Protein AF-A0A498P585-F1 (afdb_monomer_lite)

Organism: Labeo rohita (NCBI:txid84645)

pLDDT: mean 90.22, std 8.99, range [56.28, 96.81]

Foldseek 3Di:
DDDDDDDPDDDDDPPDDPPPDDDWDKDKDKQDDPPDDDDDPVDAQADPSNRKGWDWDDDPPDPDIDIDICCPDLPNWMKMKIFGAAQDDDPPQFKDWKWKDKQQDIDIDMDGDDHRDMDIDTDSCAHPVRDHHDDDIDMDMD

Secondary structure (DSSP, 8-state):
-PPP---S-----------SPPPP--EEEEPPPS-----STTS-SEETTTTEEEEEEE-TTSS-EEEEEGGGSTT---EEEEE---SS--TT--EEEEEEEETTEEEEEEEE--TT-EEEEE--SB-TTSPBP-S---EEE-

Sequence (142 aa):
MDTLVMRKEERDTPTCEFSGLDRPSPRITASPLSTFYRSSPEASPIIPETQVLHEHTAIPGSDLDLIYLSSRASAYKPVLKVILTQSSVPFGLARVHLMVAVEGRMFQKQFPASPRLSYSFIWDKTDAYSQRVYGLAEAVGR

Radius of gyration: 22.34 Å; chains: 1; bounding box: 56×43×58 Å

Structure (mmCIF, N/CA/C/O backbone):
data_AF-A0A498P585-F1
#
_entry.id   AF-A0A498P585-F1
#
loop_
_atom_site.group_PDB
_atom_site.id
_atom_site.type_symbol
_atom_site.label_atom_id
_atom_site.label_alt_id
_atom_site.label_comp_id
_atom_site.label_asym_id
_atom_site.label_entity_id
_atom_site.label_seq_id
_atom_site.pdbx_PDB_ins_code
_atom_site.Cartn_x
_atom_site.Cartn_y
_atom_site.Cartn_z
_atom_site.occupancy
_atom_site.B_iso_or_equiv
_atom_site.auth_seq_id
_atom_site.auth_comp_id
_atom_site.auth_asym_id
_atom_site.auth_atom_id
_atom_site.pdbx_PDB_model_num
ATOM 1 N N . MET A 1 1 ? -12.465 -14.200 2.732 1.00 65.31 1 MET A N 1
ATOM 2 C CA . MET A 1 1 ? -13.371 -15.006 3.574 1.00 65.31 1 MET A CA 1
ATOM 3 C C . MET A 1 1 ? -12.938 -14.793 5.011 1.00 65.31 1 MET A C 1
ATOM 5 O O . MET A 1 1 ? -11.734 -14.793 5.249 1.00 65.31 1 MET A O 1
ATOM 9 N N . ASP A 1 2 ? -13.869 -14.513 5.917 1.00 78.00 2 ASP A N 1
ATOM 10 C CA . ASP A 1 2 ? -13.525 -14.251 7.317 1.00 78.00 2 ASP A CA 1
ATOM 11 C C . ASP A 1 2 ? -13.168 -15.555 8.042 1.00 78.00 2 ASP A C 1
ATOM 13 O O . ASP A 1 2 ? -13.637 -16.634 7.674 1.00 78.00 2 ASP A O 1
ATOM 17 N N . THR A 1 3 ? -12.312 -15.459 9.061 1.00 79.12 3 THR A N 1
ATOM 18 C CA . THR A 1 3 ? -11.874 -16.613 9.854 1.00 79.12 3 THR A CA 1
ATOM 19 C C . THR A 1 3 ? -13.066 -17.219 10.596 1.00 79.12 3 THR A C 1
ATOM 21 O O . THR A 1 3 ? -13.659 -16.570 11.459 1.00 79.12 3 THR A O 1
ATOM 24 N N . LEU A 1 4 ? -13.412 -18.469 10.277 1.00 81.56 4 LEU A N 1
ATOM 25 C CA . LEU A 1 4 ? -14.508 -19.185 10.930 1.00 81.56 4 LEU A CA 1
ATOM 26 C C . LEU A 1 4 ? -14.050 -19.743 12.281 1.00 81.56 4 LEU A C 1
ATOM 28 O O . LEU A 1 4 ? -13.068 -20.479 12.364 1.00 81.56 4 LEU A O 1
ATOM 32 N N . VAL A 1 5 ? -14.786 -19.406 13.341 1.00 83.62 5 VAL A N 1
ATOM 33 C CA . VAL A 1 5 ? -14.544 -19.905 14.700 1.00 83.62 5 VAL A CA 1
ATOM 34 C C . VAL A 1 5 ? -15.657 -20.883 15.067 1.00 83.62 5 VAL A C 1
ATOM 36 O O . VAL A 1 5 ? -16.796 -20.478 15.282 1.00 83.62 5 VAL A O 1
ATOM 39 N N . MET A 1 6 ? -15.328 -22.175 15.151 1.00 82.00 6 MET A N 1
ATOM 40 C CA . MET A 1 6 ? -16.276 -23.218 15.558 1.00 82.00 6 MET A CA 1
ATOM 41 C C . MET A 1 6 ? -16.449 -23.217 17.084 1.00 82.00 6 MET A C 1
ATOM 43 O O . MET A 1 6 ? -15.464 -23.229 17.825 1.00 82.00 6 MET A O 1
ATOM 47 N N . ARG A 1 7 ? -17.697 -23.241 17.568 1.00 77.19 7 ARG A N 1
ATOM 48 C CA . ARG A 1 7 ? -18.038 -23.443 18.988 1.00 77.19 7 ARG A CA 1
ATOM 49 C C . ARG A 1 7 ? -18.911 -24.688 19.146 1.00 77.19 7 ARG A C 1
ATOM 51 O O . ARG A 1 7 ? -19.764 -24.953 18.311 1.00 77.19 7 ARG A O 1
ATOM 58 N N . LYS A 1 8 ? -18.664 -25.456 20.213 1.00 73.12 8 LYS A N 1
ATOM 59 C CA . LYS A 1 8 ? -19.269 -26.777 20.481 1.00 73.12 8 LYS A CA 1
ATOM 60 C C . LYS A 1 8 ? -20.616 -26.704 21.228 1.00 73.12 8 LYS A C 1
ATOM 62 O O . LYS A 1 8 ? -21.205 -27.742 21.494 1.00 73.12 8 LYS A O 1
ATOM 67 N N . GLU A 1 9 ? -21.087 -25.515 21.599 1.00 70.00 9 GLU A N 1
ATOM 68 C CA . GLU A 1 9 ? -22.227 -25.347 22.507 1.00 70.00 9 GLU A CA 1
ATOM 69 C C . GLU A 1 9 ? -23.202 -24.278 21.993 1.00 70.00 9 GLU A C 1
ATOM 71 O O . GLU A 1 9 ? -22.780 -23.200 21.570 1.00 70.00 9 GLU A O 1
ATOM 76 N N . GLU A 1 10 ? -24.495 -24.595 22.046 1.00 66.00 10 GLU A N 1
ATOM 77 C CA . GLU A 1 10 ? -25.615 -23.693 21.781 1.00 66.00 10 GLU A CA 1
ATOM 78 C C . GLU A 1 10 ? -25.871 -22.905 23.075 1.00 66.00 10 GLU A C 1
ATOM 80 O O . GLU A 1 10 ? -26.328 -23.460 24.074 1.00 66.00 10 GLU A O 1
ATOM 85 N N . ARG A 1 11 ? -25.457 -21.636 23.128 1.00 56.28 11 ARG A N 1
ATOM 86 C CA . ARG A 1 11 ? -25.659 -20.787 24.309 1.00 56.28 11 ARG A CA 1
ATOM 87 C C . ARG A 1 11 ? -26.001 -19.368 23.867 1.00 56.28 11 ARG A C 1
ATOM 89 O O . ARG A 1 11 ? -25.379 -18.869 22.929 1.00 56.28 11 ARG A O 1
ATOM 96 N N . ASP A 1 12 ? -27.008 -18.803 24.539 1.00 59.78 12 ASP A N 1
ATOM 97 C CA . ASP A 1 12 ? -27.705 -17.539 24.272 1.00 59.78 12 ASP A CA 1
ATOM 98 C C . ASP A 1 12 ? -26.882 -16.498 23.512 1.00 59.78 12 ASP A C 1
ATOM 100 O O . ASP A 1 12 ? -25.781 -16.114 23.920 1.00 59.78 12 ASP A O 1
ATOM 104 N N . THR A 1 13 ? -27.461 -15.996 22.418 1.00 58.47 13 THR A N 1
ATOM 105 C CA . THR A 1 13 ? -26.973 -14.799 21.731 1.00 58.47 13 THR A CA 1
ATOM 106 C C . THR A 1 13 ? -26.742 -13.700 22.767 1.00 58.47 13 THR A C 1
ATOM 108 O O . THR A 1 13 ? -27.697 -13.329 23.452 1.00 58.47 13 THR A O 1
ATOM 111 N N . PRO A 1 14 ? -25.518 -13.163 22.918 1.00 60.44 14 PRO A N 1
ATOM 112 C CA . PRO A 1 14 ? -25.281 -12.121 23.899 1.00 60.44 14 PRO A CA 1
ATOM 113 C C . PRO A 1 14 ? -26.115 -10.897 23.515 1.00 60.44 14 PRO A C 1
ATOM 115 O O . PRO A 1 14 ? -25.896 -10.285 22.470 1.00 60.44 14 PRO A O 1
ATOM 118 N N . THR A 1 15 ? -27.078 -10.556 24.370 1.00 66.62 15 THR A N 1
ATOM 119 C CA . THR A 1 15 ? -27.881 -9.331 24.328 1.00 66.62 15 THR A CA 1
ATOM 120 C C . THR A 1 15 ? -26.980 -8.141 24.634 1.00 66.62 15 THR A C 1
ATOM 122 O O . THR A 1 15 ? -26.940 -7.633 25.752 1.00 66.62 15 THR A O 1
ATOM 125 N N . CYS A 1 16 ? -26.181 -7.729 23.658 1.00 72.56 16 CYS A N 1
ATOM 126 C CA . CYS A 1 16 ? -25.449 -6.477 23.706 1.00 72.56 16 CYS A CA 1
ATOM 127 C C . CYS A 1 16 ? -26.027 -5.560 22.631 1.00 72.56 16 CYS A C 1
ATOM 129 O O . CYS A 1 16 ? -25.756 -5.731 21.443 1.00 72.56 16 CYS A O 1
ATOM 131 N N . GLU A 1 17 ? -26.865 -4.612 23.046 1.00 76.19 17 GLU A N 1
ATOM 132 C CA . GLU A 1 17 ? -27.350 -3.561 22.157 1.00 76.19 17 GLU A CA 1
ATOM 133 C C . GLU A 1 17 ? -26.289 -2.466 22.040 1.00 76.19 17 GLU A C 1
ATOM 135 O O . GLU A 1 17 ? -26.103 -1.636 22.929 1.00 76.19 17 GLU A O 1
ATOM 140 N N . PHE A 1 18 ? -25.571 -2.458 20.920 1.00 70.62 18 PHE A N 1
ATOM 141 C CA . PHE A 1 18 ? -24.630 -1.396 20.583 1.00 70.62 18 PHE A CA 1
ATOM 142 C C . PHE A 1 18 ? -25.377 -0.205 19.968 1.00 70.62 18 PHE A C 1
ATOM 144 O O . PHE A 1 18 ? -25.371 -0.018 18.751 1.00 70.62 18 PHE A O 1
ATOM 151 N N . SER A 1 19 ? -26.038 0.602 20.800 1.00 77.25 19 SER A N 1
ATOM 152 C CA . SER A 1 19 ? -26.701 1.835 20.360 1.00 77.25 19 SER A CA 1
ATOM 153 C C . SER A 1 19 ? -25.896 3.066 20.781 1.00 77.25 19 SER A C 1
ATOM 155 O O . SER A 1 19 ? -25.450 3.162 21.921 1.00 77.25 19 SER A O 1
ATOM 157 N N . GLY A 1 20 ? -25.669 4.000 19.853 1.00 80.38 20 GLY A N 1
ATOM 158 C CA . GLY A 1 20 ? -24.984 5.271 20.134 1.00 80.38 20 GLY A CA 1
ATOM 159 C C . GLY A 1 20 ? -23.467 5.199 20.359 1.00 80.38 20 GLY A C 1
ATOM 160 O O . GLY A 1 20 ? -22.886 6.194 20.781 1.00 80.38 20 GLY A O 1
ATOM 161 N N . LEU A 1 21 ? -22.811 4.065 20.083 1.00 84.38 21 LEU A N 1
ATOM 162 C CA . LEU A 1 21 ? -21.349 3.975 20.157 1.00 84.38 21 LEU A CA 1
ATOM 163 C C . LEU A 1 21 ? -20.661 4.646 18.964 1.00 84.38 21 LEU A C 1
ATOM 165 O O . LEU A 1 21 ? -21.134 4.569 17.825 1.00 84.38 21 LEU A O 1
ATOM 169 N N . ASP A 1 22 ? -19.488 5.220 19.231 1.00 87.19 22 ASP A N 1
ATOM 170 C CA . ASP A 1 22 ? -18.619 5.781 18.202 1.00 87.19 22 ASP A CA 1
ATOM 171 C C . ASP A 1 22 ? -18.177 4.698 17.214 1.00 87.19 22 ASP A C 1
ATOM 173 O O . ASP A 1 22 ? -17.573 3.683 17.577 1.00 87.19 22 ASP A O 1
ATOM 177 N N . ARG A 1 23 ? -18.465 4.928 15.931 1.00 89.44 23 ARG A N 1
ATOM 178 C CA . ARG A 1 23 ? -18.022 4.044 14.852 1.00 89.44 23 ARG A CA 1
ATOM 179 C C . ARG A 1 23 ? -16.560 4.332 14.497 1.00 89.44 23 ARG A C 1
ATOM 181 O O . ARG A 1 23 ? -16.155 5.498 14.480 1.00 89.44 23 ARG A O 1
ATOM 188 N N . PRO A 1 24 ? -15.768 3.303 14.150 1.00 90.56 24 PRO A N 1
ATOM 189 C CA . PRO A 1 24 ? -14.412 3.519 13.670 1.00 90.56 24 PRO A CA 1
ATOM 190 C C . PRO A 1 24 ? -14.439 4.351 12.381 1.00 90.56 24 PRO A C 1
ATOM 192 O O . PRO A 1 24 ? -15.163 4.039 11.437 1.00 90.56 24 PRO A O 1
ATOM 195 N N . SER A 1 25 ? -13.635 5.413 12.344 1.00 91.75 25 SER A N 1
ATOM 196 C CA . SER A 1 25 ? -13.462 6.301 11.186 1.00 91.75 25 SER A CA 1
ATOM 197 C C . SER A 1 25 ? -11.991 6.319 10.750 1.00 91.75 25 SER A C 1
ATOM 199 O O . SER A 1 25 ? -11.285 7.314 10.950 1.00 91.75 25 SER A O 1
ATOM 201 N N . PRO A 1 26 ? -11.474 5.198 10.210 1.00 93.31 26 PRO A N 1
ATOM 202 C CA . PRO A 1 26 ? -10.066 5.101 9.867 1.00 93.31 26 PRO A CA 1
ATOM 203 C C . PRO A 1 26 ? -9.722 6.022 8.694 1.00 93.31 26 PRO A C 1
ATOM 205 O O . PRO A 1 26 ? -10.488 6.164 7.740 1.00 93.31 26 PRO A O 1
ATOM 208 N N . ARG A 1 27 ? -8.525 6.615 8.727 1.00 94.44 27 ARG A N 1
ATOM 209 C CA . ARG A 1 27 ? -7.958 7.322 7.568 1.00 94.44 27 ARG A CA 1
ATOM 210 C C . ARG A 1 27 ? -6.909 6.438 6.918 1.00 94.44 27 ARG A C 1
ATOM 212 O O . ARG A 1 27 ? -5.899 6.115 7.542 1.00 94.44 27 ARG A O 1
ATOM 219 N N . ILE A 1 28 ? -7.161 6.059 5.671 1.00 94.50 28 ILE A N 1
ATOM 220 C CA . ILE A 1 28 ? -6.301 5.165 4.899 1.00 94.50 28 ILE A CA 1
ATOM 221 C C . ILE A 1 28 ? -5.558 5.988 3.846 1.00 94.50 28 ILE A C 1
ATOM 223 O O . ILE A 1 28 ? -6.138 6.846 3.183 1.00 94.50 28 ILE A O 1
ATOM 227 N N . THR A 1 29 ? -4.258 5.758 3.704 1.00 95.38 29 THR A N 1
ATOM 228 C CA . THR A 1 29 ? -3.421 6.405 2.691 1.00 95.38 29 THR A CA 1
ATOM 229 C C . THR A 1 29 ? -2.481 5.373 2.087 1.00 95.38 29 THR A C 1
ATOM 231 O O . THR A 1 29 ? -1.701 4.748 2.804 1.00 95.38 29 THR A O 1
ATOM 234 N N . ALA A 1 30 ? -2.563 5.186 0.773 1.00 95.25 30 ALA A N 1
ATOM 235 C CA . ALA A 1 30 ? -1.653 4.325 0.029 1.00 95.25 30 ALA A CA 1
ATOM 236 C C . ALA A 1 30 ? -0.406 5.104 -0.414 1.00 95.25 30 ALA A C 1
ATOM 238 O O . ALA A 1 30 ? -0.465 6.315 -0.637 1.00 95.25 30 ALA A O 1
ATOM 239 N N . SER A 1 31 ? 0.720 4.405 -0.556 1.00 94.25 31 SER A N 1
ATOM 240 C CA . SER A 1 31 ? 1.910 4.934 -1.224 1.00 94.25 31 SER A CA 1
ATOM 241 C C . SER A 1 31 ? 1.559 5.400 -2.645 1.00 94.25 31 SER A C 1
ATOM 243 O O . SER A 1 31 ? 0.801 4.698 -3.324 1.00 94.25 31 SER A O 1
ATOM 245 N N . PRO A 1 32 ? 2.104 6.538 -3.112 1.00 95.19 32 PRO A N 1
ATOM 246 C CA . PRO A 1 32 ? 1.818 7.047 -4.447 1.00 95.19 32 PRO A CA 1
ATOM 247 C C . PRO A 1 32 ? 2.255 6.052 -5.525 1.00 95.19 32 PRO A C 1
ATOM 249 O O . PRO A 1 32 ? 3.215 5.298 -5.356 1.00 95.19 32 PRO A O 1
ATOM 252 N N . LEU A 1 33 ? 1.549 6.066 -6.655 1.00 94.88 33 LEU A N 1
ATOM 253 C CA . LEU A 1 33 ? 1.942 5.286 -7.822 1.00 94.88 33 LEU A CA 1
ATOM 254 C C . LEU A 1 33 ? 3.243 5.847 -8.413 1.00 94.88 33 LEU A C 1
ATOM 256 O O . LEU A 1 33 ? 3.471 7.055 -8.407 1.00 94.88 33 LEU A O 1
ATOM 260 N N . SER A 1 34 ? 4.084 4.967 -8.963 1.00 93.94 34 SER A N 1
ATOM 261 C CA . SER A 1 34 ? 5.340 5.341 -9.631 1.00 93.94 34 SER A CA 1
ATOM 262 C C . SER A 1 34 ? 5.087 5.944 -11.023 1.00 93.94 34 SER A C 1
ATOM 264 O O . SER A 1 34 ? 5.519 5.385 -12.029 1.00 93.94 34 SER A O 1
ATOM 266 N N . THR A 1 35 ? 4.360 7.058 -11.089 1.00 93.56 35 THR A N 1
ATOM 267 C CA . THR A 1 35 ? 4.019 7.769 -12.335 1.00 93.56 35 THR A CA 1
ATOM 268 C C . THR A 1 35 ? 5.026 8.850 -12.706 1.00 93.56 35 THR A C 1
ATOM 270 O O . THR A 1 35 ? 5.106 9.238 -13.867 1.00 93.56 35 THR A O 1
ATOM 273 N N . PHE A 1 36 ? 5.789 9.347 -11.733 1.00 91.62 36 PHE A N 1
ATOM 274 C CA . PHE A 1 36 ? 6.844 10.324 -11.974 1.00 91.62 36 PHE A CA 1
ATOM 275 C C . PHE A 1 36 ? 8.046 9.660 -12.646 1.00 91.62 36 PHE A C 1
ATOM 277 O O . PHE A 1 36 ? 8.389 8.511 -12.360 1.00 91.62 36 PHE A O 1
ATOM 284 N N . TYR A 1 37 ? 8.688 10.398 -13.544 1.00 88.12 37 TYR A N 1
ATOM 285 C CA . TYR A 1 37 ? 9.884 9.966 -14.250 1.00 88.12 37 TYR A CA 1
ATOM 286 C C . TYR A 1 37 ? 10.785 11.168 -14.529 1.00 88.12 37 TYR A C 1
ATOM 288 O O . TYR A 1 37 ? 10.391 12.325 -14.391 1.00 88.12 37 TYR A O 1
ATOM 296 N N . ARG A 1 38 ? 12.024 10.870 -14.909 1.00 85.69 38 ARG A N 1
ATOM 297 C CA . ARG A 1 38 ? 13.044 11.862 -15.223 1.00 85.69 38 ARG A CA 1
ATOM 298 C C . ARG A 1 38 ? 12.861 12.297 -16.672 1.00 85.69 38 ARG A C 1
ATOM 300 O O . ARG A 1 38 ? 12.770 11.439 -17.544 1.00 85.69 38 ARG A O 1
ATOM 307 N N . SER A 1 39 ? 12.816 13.600 -16.924 1.00 82.56 39 SER A N 1
ATOM 308 C CA . SER A 1 39 ? 12.579 14.148 -18.264 1.00 82.56 39 SER A CA 1
ATOM 309 C C . SER A 1 39 ? 13.837 14.261 -19.127 1.00 82.56 39 SER A C 1
ATOM 311 O O . SER A 1 39 ? 13.715 14.225 -20.347 1.00 82.56 39 SER A O 1
ATOM 313 N N . SER A 1 40 ? 15.027 14.414 -18.529 1.00 81.31 40 SER A N 1
ATOM 314 C CA . SER A 1 40 ? 16.288 14.566 -19.268 1.00 81.31 40 SER A CA 1
ATOM 315 C C . SER A 1 40 ? 17.499 13.928 -18.565 1.00 81.31 40 SER A C 1
ATOM 317 O O . SER A 1 40 ? 17.518 13.846 -17.332 1.00 81.31 40 SER A O 1
ATOM 319 N N . PRO A 1 41 ? 18.550 13.552 -19.323 1.00 75.81 41 PRO A N 1
ATOM 320 C CA . PRO A 1 41 ? 19.834 13.059 -18.807 1.00 75.81 41 PRO A CA 1
ATOM 321 C C . PRO A 1 41 ? 20.634 14.018 -17.921 1.00 75.81 41 PRO A C 1
ATOM 323 O O . PRO A 1 41 ? 21.604 13.604 -17.294 1.00 75.81 41 PRO A O 1
ATOM 326 N N . GLU A 1 42 ? 20.259 15.292 -17.863 1.00 80.75 42 GLU A N 1
ATOM 327 C CA . GLU A 1 42 ? 20.928 16.302 -17.029 1.00 80.75 42 GLU A CA 1
ATOM 328 C C . GLU A 1 42 ? 20.225 16.489 -15.678 1.00 80.75 42 GLU A C 1
ATOM 330 O O . GLU A 1 42 ? 20.826 16.948 -14.710 1.00 80.75 42 GLU A O 1
ATOM 335 N N . ALA A 1 43 ? 18.946 16.107 -15.589 1.00 83.50 43 ALA A N 1
ATOM 336 C CA . ALA A 1 43 ? 18.173 16.195 -14.356 1.00 83.50 43 ALA A CA 1
ATOM 337 C C . ALA A 1 43 ? 18.703 15.223 -13.287 1.00 83.50 43 ALA A C 1
ATOM 339 O O . ALA A 1 43 ? 19.390 14.261 -13.602 1.00 83.50 43 ALA A O 1
ATOM 340 N N . SER A 1 44 ? 18.362 15.423 -12.015 1.00 89.56 44 SER A N 1
ATOM 341 C CA . SER A 1 44 ? 18.729 14.464 -10.962 1.00 89.56 44 SER A CA 1
ATOM 342 C C . SER A 1 44 ? 18.142 13.065 -11.241 1.00 89.56 44 SER A C 1
ATOM 344 O O . SER A 1 44 ? 16.983 12.974 -11.658 1.00 89.56 44 SER A O 1
ATOM 346 N N . PRO A 1 45 ? 18.878 11.965 -10.979 1.00 93.19 45 PRO A N 1
ATOM 347 C CA . PRO A 1 45 ? 18.339 10.607 -11.081 1.00 93.19 45 PRO A CA 1
ATOM 348 C C . PRO A 1 45 ? 17.363 10.265 -9.939 1.00 93.19 45 PRO A C 1
ATOM 350 O O . PRO A 1 45 ? 16.743 9.204 -9.949 1.00 93.19 45 PRO A O 1
ATOM 353 N N . ILE A 1 46 ? 17.218 11.134 -8.936 1.00 94.94 46 ILE A N 1
ATOM 354 C CA . ILE A 1 46 ? 16.356 10.914 -7.771 1.00 94.94 46 ILE A CA 1
ATOM 355 C C . ILE A 1 46 ? 14.969 11.502 -8.035 1.00 94.94 46 ILE A C 1
ATOM 357 O O . ILE A 1 46 ? 14.846 12.693 -8.309 1.00 94.94 46 ILE A O 1
ATOM 361 N N . ILE A 1 47 ? 13.931 10.680 -7.873 1.00 95.19 47 ILE A N 1
ATOM 362 C CA . ILE A 1 47 ? 12.516 11.067 -7.921 1.00 95.19 47 ILE A CA 1
ATOM 363 C C . ILE A 1 47 ? 11.991 11.144 -6.476 1.00 95.19 47 ILE A C 1
ATOM 365 O O . ILE A 1 47 ? 11.753 10.090 -5.867 1.00 95.19 47 ILE A O 1
ATOM 369 N N . PRO A 1 48 ? 11.836 12.349 -5.895 1.00 94.38 48 PRO A N 1
ATOM 370 C CA . PRO A 1 48 ? 11.567 12.513 -4.466 1.00 94.38 48 PRO A CA 1
ATOM 371 C C . PRO A 1 48 ? 10.210 11.970 -4.009 1.00 94.38 48 PRO A C 1
ATOM 373 O O . PRO A 1 48 ? 10.124 11.338 -2.958 1.00 94.38 48 PRO A O 1
ATOM 376 N N . GLU A 1 49 ? 9.155 12.184 -4.794 1.00 94.19 49 GLU A N 1
ATOM 377 C CA . GLU A 1 49 ? 7.764 11.902 -4.421 1.00 94.19 49 GLU A CA 1
ATOM 378 C C . GLU A 1 49 ? 7.533 10.411 -4.171 1.00 94.19 49 GLU A C 1
ATOM 380 O O . GLU A 1 49 ? 6.837 10.021 -3.234 1.00 94.19 49 GLU A O 1
ATOM 385 N N . THR A 1 50 ? 8.136 9.571 -5.009 1.00 95.88 50 THR A N 1
ATOM 386 C CA . THR A 1 50 ? 8.027 8.109 -4.941 1.00 95.88 50 THR A CA 1
ATOM 387 C C . THR A 1 50 ? 9.273 7.455 -4.357 1.00 95.88 50 THR A C 1
ATOM 389 O O . THR A 1 50 ? 9.291 6.233 -4.212 1.00 95.88 50 THR A O 1
ATOM 392 N N . GLN A 1 51 ? 10.304 8.241 -4.025 1.00 95.56 51 GLN A N 1
ATOM 393 C CA . GLN A 1 51 ? 11.613 7.770 -3.558 1.00 95.56 51 GLN A CA 1
ATOM 394 C C . GLN A 1 51 ? 12.230 6.740 -4.518 1.00 95.56 51 GLN A C 1
ATOM 396 O O . GLN A 1 51 ? 12.694 5.671 -4.119 1.00 95.56 51 GLN A O 1
ATOM 401 N N . VAL A 1 52 ? 12.181 7.047 -5.816 1.00 96.44 52 VAL A N 1
ATOM 402 C CA . VAL A 1 52 ? 12.648 6.156 -6.887 1.00 96.44 52 VAL A CA 1
ATOM 403 C C . VAL A 1 52 ? 13.968 6.665 -7.449 1.00 96.44 52 VAL A C 1
ATOM 405 O O . VAL A 1 52 ? 14.147 7.864 -7.641 1.00 96.44 52 VAL A O 1
ATOM 408 N N . LEU A 1 53 ? 14.881 5.738 -7.733 1.00 95.44 53 LEU A N 1
ATOM 409 C CA . LEU A 1 53 ? 16.095 6.000 -8.496 1.00 95.44 53 LEU A CA 1
ATOM 410 C C . LEU A 1 53 ? 15.823 5.680 -9.967 1.00 95.44 53 LEU A C 1
ATOM 412 O O . LEU A 1 53 ? 15.355 4.580 -10.279 1.00 95.44 53 LEU A O 1
ATOM 416 N N . HIS A 1 54 ? 16.127 6.633 -10.839 1.00 95.31 54 HIS A N 1
ATOM 417 C CA . HIS A 1 54 ? 15.995 6.538 -12.283 1.00 95.31 54 HIS A CA 1
ATOM 418 C C . HIS A 1 54 ? 17.342 6.829 -12.950 1.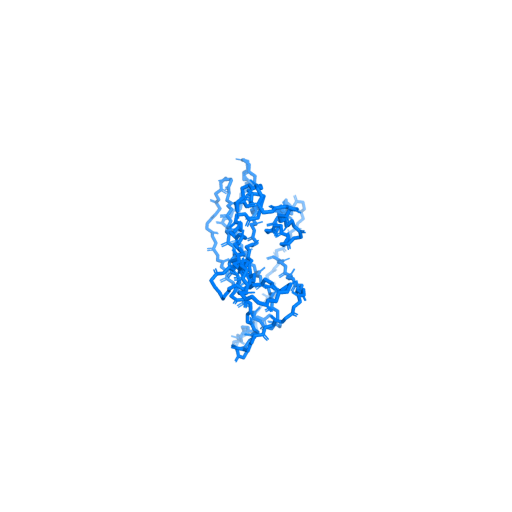00 95.31 54 HIS A C 1
ATOM 420 O O . HIS A 1 54 ? 17.741 7.983 -13.124 1.00 95.31 54 HIS A O 1
ATOM 426 N N . GLU A 1 55 ? 18.018 5.757 -13.347 1.00 92.94 55 GLU A N 1
ATOM 427 C CA . GLU A 1 55 ? 19.311 5.806 -14.022 1.00 92.94 55 GLU A CA 1
ATOM 428 C C . GLU A 1 55 ? 19.205 5.367 -15.475 1.00 92.94 55 GLU A C 1
ATOM 430 O O . GLU A 1 55 ? 18.340 4.560 -15.826 1.00 92.94 55 GLU A O 1
ATOM 435 N N . HIS A 1 56 ? 20.094 5.891 -16.314 1.00 91.12 56 HIS A N 1
ATOM 436 C CA . HIS A 1 56 ? 20.212 5.450 -17.699 1.00 91.12 56 HIS A CA 1
ATOM 437 C C . HIS A 1 56 ? 21.676 5.366 -18.135 1.00 91.12 56 HIS A C 1
ATOM 439 O O . HIS A 1 56 ? 22.557 6.014 -17.572 1.00 91.12 56 HIS A O 1
ATOM 445 N N . THR A 1 57 ? 21.956 4.529 -19.126 1.00 92.19 57 THR A N 1
ATOM 446 C CA . THR A 1 57 ? 23.294 4.364 -19.701 1.00 92.19 57 THR A CA 1
ATOM 447 C C . THR A 1 57 ? 23.167 4.077 -21.190 1.00 92.19 57 THR A C 1
ATOM 449 O O . THR A 1 57 ? 22.519 3.102 -21.572 1.00 92.19 57 THR A O 1
ATOM 452 N N . ALA A 1 58 ? 23.797 4.911 -22.015 1.00 93.69 58 ALA A N 1
ATOM 453 C CA . ALA A 1 58 ? 23.762 4.779 -23.467 1.00 93.69 58 ALA A CA 1
ATOM 454 C C . ALA A 1 58 ? 24.515 3.534 -23.952 1.00 93.69 58 ALA A C 1
ATOM 456 O O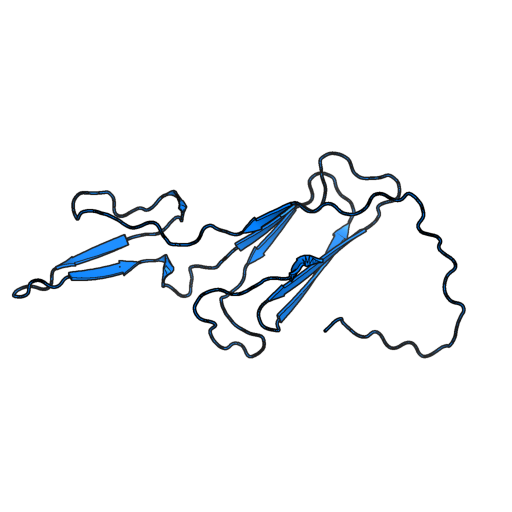 . ALA A 1 58 ? 25.570 3.181 -23.415 1.00 93.69 58 ALA A O 1
ATOM 457 N N . ILE A 1 59 ? 23.990 2.882 -24.991 1.00 96.25 59 ILE A N 1
ATOM 458 C CA . ILE A 1 59 ? 24.633 1.745 -25.655 1.00 96.25 59 ILE A CA 1
ATOM 459 C C . ILE A 1 59 ? 25.481 2.278 -26.823 1.00 96.25 59 ILE A C 1
ATOM 461 O O . ILE A 1 59 ? 24.918 2.786 -27.798 1.00 96.25 59 ILE A O 1
ATOM 465 N N . PRO A 1 60 ? 26.823 2.146 -26.781 1.00 95.62 60 PRO A N 1
ATOM 466 C CA . PRO A 1 60 ? 27.694 2.663 -27.834 1.00 95.62 60 PRO A CA 1
ATOM 467 C C . PRO A 1 60 ? 27.343 2.097 -29.214 1.00 95.62 60 PRO A C 1
ATOM 469 O O . PRO A 1 60 ? 27.188 0.888 -29.375 1.00 95.62 60 PRO A O 1
ATOM 472 N N . GLY A 1 61 ? 27.260 2.970 -30.221 1.00 96.25 61 GLY A N 1
ATOM 473 C CA . GLY A 1 61 ? 26.927 2.577 -31.595 1.00 96.25 61 GLY A CA 1
ATOM 474 C C . GLY A 1 61 ? 25.430 2.397 -31.867 1.00 96.25 61 GLY A C 1
ATOM 475 O O . GLY A 1 61 ? 25.073 1.872 -32.918 1.00 96.25 61 GLY A O 1
ATOM 476 N N . SER A 1 62 ? 24.559 2.827 -30.950 1.00 96.56 62 SER A N 1
ATOM 477 C CA . SER A 1 62 ? 23.109 2.855 -31.148 1.00 96.56 62 SER A CA 1
ATOM 478 C C . SER A 1 62 ? 22.479 4.089 -30.504 1.00 96.56 62 SER A C 1
ATOM 480 O O . SER A 1 62 ? 23.064 4.675 -29.597 1.00 96.56 62 SER A O 1
ATOM 482 N N . ASP A 1 63 ? 21.252 4.409 -30.911 1.00 93.50 63 ASP A N 1
ATOM 483 C CA . ASP A 1 63 ? 20.424 5.453 -30.291 1.00 93.50 63 ASP A CA 1
ATOM 484 C C . ASP A 1 63 ? 19.565 4.895 -29.133 1.00 93.50 63 ASP A C 1
ATOM 486 O O . ASP A 1 63 ? 18.459 5.369 -28.874 1.00 93.50 63 ASP A O 1
ATOM 490 N N . LEU A 1 64 ? 20.026 3.818 -28.481 1.00 94.50 64 LEU A N 1
ATOM 491 C CA . LEU A 1 64 ? 19.312 3.128 -27.406 1.00 94.50 64 LEU A CA 1
ATOM 492 C C . LEU A 1 64 ? 19.992 3.342 -26.050 1.00 94.50 64 LEU A C 1
ATOM 494 O O . LEU A 1 64 ? 21.214 3.250 -25.926 1.00 94.50 64 LEU A O 1
ATOM 498 N N . ASP A 1 65 ? 19.165 3.496 -25.016 1.00 92.06 65 ASP A N 1
ATOM 499 C CA . ASP A 1 65 ? 19.588 3.601 -23.620 1.00 92.06 65 ASP A CA 1
ATOM 500 C C . ASP A 1 65 ? 19.111 2.399 -22.793 1.00 92.06 65 ASP A C 1
ATOM 502 O O . ASP A 1 65 ? 17.968 1.943 -22.899 1.00 92.06 65 ASP A O 1
ATOM 506 N N . LEU A 1 66 ? 19.969 1.913 -21.896 1.00 93.75 66 LEU A N 1
ATOM 507 C CA . LEU A 1 66 ? 19.580 1.014 -20.812 1.00 93.75 66 LEU A CA 1
ATOM 508 C C . LEU A 1 66 ? 19.022 1.839 -19.659 1.00 93.75 66 LEU A C 1
ATOM 510 O O . LEU A 1 66 ? 19.737 2.667 -19.108 1.00 93.75 66 LEU A O 1
ATOM 514 N N . ILE A 1 67 ? 17.771 1.588 -19.265 1.00 92.81 67 ILE A N 1
ATOM 515 C CA . ILE A 1 67 ? 17.084 2.351 -18.214 1.00 92.81 67 ILE A CA 1
ATOM 516 C C . ILE A 1 67 ? 16.839 1.476 -16.984 1.00 92.81 67 ILE A C 1
ATOM 518 O O . ILE A 1 67 ? 16.170 0.440 -17.055 1.00 92.81 67 ILE A O 1
ATOM 522 N N . TYR A 1 68 ? 17.311 1.942 -15.831 1.00 93.94 68 TYR A N 1
ATOM 523 C CA . TYR A 1 68 ? 17.032 1.359 -14.527 1.00 93.94 68 TYR A CA 1
ATOM 524 C C . TYR A 1 68 ? 16.050 2.229 -13.736 1.00 93.94 68 TYR A C 1
ATOM 526 O O . TYR A 1 68 ? 16.271 3.420 -13.532 1.00 93.94 68 TYR A O 1
ATOM 534 N N . LEU A 1 69 ? 14.978 1.606 -13.241 1.00 95.75 69 LEU A N 1
ATOM 535 C CA . LEU A 1 69 ? 13.982 2.227 -12.367 1.00 95.75 69 LEU A CA 1
ATOM 536 C C . LEU A 1 69 ? 13.797 1.373 -11.116 1.00 95.75 69 LEU A C 1
ATOM 538 O O . LEU A 1 69 ? 13.298 0.246 -11.199 1.00 95.75 69 LEU A O 1
ATOM 542 N N . SER A 1 70 ? 14.142 1.914 -9.946 1.00 96.25 70 SER A N 1
ATOM 543 C CA . SER A 1 70 ? 14.075 1.152 -8.692 1.00 96.25 70 SER A CA 1
ATOM 544 C C . SER A 1 70 ? 12.650 0.733 -8.308 1.00 96.25 70 SER A C 1
ATOM 546 O O . SER A 1 70 ? 12.482 -0.292 -7.650 1.00 96.25 70 SER A O 1
ATOM 548 N N . SER A 1 71 ? 11.610 1.434 -8.781 1.00 95.62 71 SER A N 1
ATOM 549 C CA . SER A 1 71 ? 10.207 1.047 -8.561 1.00 95.62 71 SER A CA 1
ATOM 550 C C . SER A 1 71 ? 9.828 -0.299 -9.182 1.00 95.62 71 SER A C 1
ATOM 552 O O . SER A 1 71 ? 8.910 -0.973 -8.706 1.00 95.62 71 SER A O 1
ATOM 554 N N . ARG A 1 72 ? 10.555 -0.730 -10.220 1.00 93.94 72 ARG A N 1
ATOM 555 C CA . ARG A 1 72 ? 10.362 -2.030 -10.883 1.00 93.94 72 ARG A CA 1
ATOM 556 C C . ARG A 1 72 ? 11.031 -3.179 -10.126 1.00 93.94 72 ARG A C 1
ATOM 558 O O . ARG A 1 72 ? 10.753 -4.341 -10.414 1.00 93.94 72 ARG A O 1
ATOM 565 N N . ALA A 1 73 ? 11.878 -2.882 -9.140 1.00 94.25 73 ALA A N 1
ATOM 566 C CA . ALA A 1 73 ? 12.537 -3.899 -8.337 1.00 94.25 73 ALA A CA 1
ATOM 567 C C . ALA A 1 73 ? 11.548 -4.625 -7.406 1.00 94.25 73 ALA A C 1
ATOM 569 O O . ALA A 1 73 ? 10.515 -4.098 -6.975 1.00 94.25 73 ALA A O 1
ATOM 570 N N . SER A 1 74 ? 11.886 -5.860 -7.036 1.00 91.38 74 SER A N 1
ATOM 571 C CA . SER A 1 74 ? 11.110 -6.648 -6.071 1.00 91.38 74 SER A CA 1
ATOM 572 C C . SER A 1 74 ? 11.113 -6.033 -4.667 1.00 91.38 74 SER A C 1
ATOM 574 O O . SER A 1 74 ? 10.160 -6.252 -3.920 1.00 91.38 74 SER A O 1
ATOM 576 N N . ALA A 1 75 ? 12.148 -5.257 -4.328 1.00 93.12 75 ALA A N 1
ATOM 577 C CA . ALA A 1 75 ? 12.308 -4.579 -3.044 1.00 93.12 75 ALA A CA 1
ATOM 578 C C . ALA A 1 75 ? 11.413 -3.337 -2.886 1.00 93.12 75 ALA A C 1
ATOM 580 O O . ALA A 1 75 ? 11.116 -2.950 -1.761 1.00 93.12 75 ALA A O 1
ATOM 581 N N . TYR A 1 76 ? 10.939 -2.738 -3.984 1.00 95.88 76 TYR A N 1
ATOM 582 C CA . TYR A 1 76 ? 10.011 -1.611 -3.914 1.00 95.88 76 TYR A CA 1
ATOM 583 C C . TYR A 1 76 ? 8.606 -2.118 -3.578 1.00 95.88 76 TYR A C 1
ATOM 585 O O . TYR A 1 76 ? 7.942 -2.739 -4.421 1.00 95.88 76 TYR A O 1
ATOM 593 N N . LYS A 1 77 ? 8.185 -1.924 -2.324 1.00 95.69 77 LYS A N 1
ATOM 594 C CA . LYS A 1 77 ? 6.937 -2.470 -1.782 1.00 95.69 77 LYS A CA 1
ATOM 595 C C . LYS A 1 77 ? 5.863 -1.387 -1.630 1.00 95.69 77 LYS A C 1
ATOM 597 O O . LYS A 1 77 ? 6.157 -0.350 -1.038 1.00 95.69 77 LYS A O 1
ATOM 602 N N . PRO A 1 78 ? 4.626 -1.620 -2.104 1.00 95.25 78 PRO A N 1
ATOM 603 C CA . PRO A 1 78 ? 3.498 -0.754 -1.785 1.00 95.25 78 PRO A CA 1
ATOM 604 C C . PRO A 1 78 ? 3.198 -0.777 -0.283 1.00 95.25 78 PRO A C 1
ATOM 606 O O . PRO A 1 78 ? 3.247 -1.826 0.370 1.00 95.25 78 PRO A O 1
ATOM 609 N N . VAL A 1 79 ? 2.869 0.397 0.253 1.00 96.00 79 VAL A N 1
ATOM 610 C CA . VAL A 1 79 ? 2.578 0.598 1.676 1.00 96.00 79 VAL A CA 1
ATOM 611 C C . VAL A 1 79 ? 1.185 1.188 1.826 1.00 96.00 79 VAL A C 1
ATOM 613 O O . VAL A 1 79 ? 0.841 2.169 1.171 1.00 96.00 79 VAL A O 1
ATOM 616 N N . LEU A 1 80 ? 0.395 0.614 2.726 1.00 95.62 80 LEU A N 1
ATOM 617 C CA . LEU A 1 80 ? -0.912 1.115 3.122 1.00 95.62 80 LEU A CA 1
ATOM 618 C C . LEU A 1 80 ? -0.837 1.599 4.572 1.00 95.62 80 LEU A C 1
ATOM 620 O O . LEU A 1 80 ? -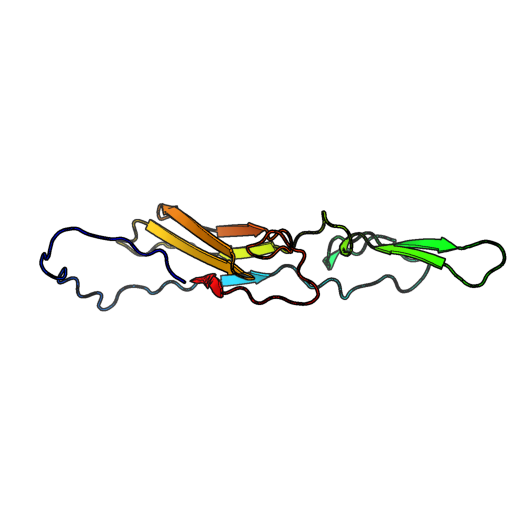0.737 0.802 5.508 1.00 95.62 80 LEU A O 1
ATOM 624 N N . LYS A 1 81 ? -0.867 2.916 4.766 1.00 95.94 81 LYS A N 1
ATOM 625 C CA . LYS A 1 81 ? -0.893 3.538 6.089 1.00 95.94 81 LYS A CA 1
ATOM 626 C C . LYS A 1 81 ? -2.337 3.678 6.551 1.00 95.94 81 LYS A C 1
ATOM 628 O O . LYS A 1 81 ? -3.133 4.359 5.910 1.00 95.94 81 LYS A O 1
ATOM 633 N N . VAL A 1 82 ? -2.655 3.063 7.682 1.00 95.75 82 VAL A N 1
ATOM 634 C CA . VAL A 1 82 ? -3.981 3.084 8.299 1.00 95.75 82 VAL A CA 1
ATOM 635 C C . VAL A 1 82 ? -3.883 3.800 9.638 1.00 95.75 82 VAL A C 1
ATOM 637 O O . VAL A 1 82 ? -3.199 3.343 10.552 1.00 95.75 82 VAL A O 1
ATOM 640 N N . ILE A 1 83 ? -4.554 4.940 9.764 1.00 95.88 83 ILE A N 1
ATOM 641 C CA . ILE A 1 83 ? -4.733 5.641 11.037 1.00 95.88 83 ILE A CA 1
ATOM 642 C C . ILE A 1 83 ? -6.031 5.121 11.647 1.00 95.88 83 ILE A C 1
ATOM 644 O O . ILE A 1 83 ? -7.101 5.334 11.081 1.00 95.88 83 ILE A O 1
ATOM 648 N N . LEU A 1 84 ? -5.912 4.414 12.769 1.00 95.06 84 LEU A N 1
ATOM 649 C CA . LEU A 1 84 ? -6.988 3.664 13.416 1.00 95.06 84 LEU A CA 1
ATOM 650 C C . LEU A 1 84 ? -7.734 4.491 14.465 1.00 95.06 84 LEU A C 1
ATOM 652 O O . LEU A 1 84 ? -8.947 4.366 14.595 1.00 95.06 84 LEU A O 1
ATOM 656 N N . THR A 1 85 ? -7.021 5.336 15.212 1.00 94.62 85 THR A N 1
ATOM 657 C CA . THR A 1 85 ? -7.616 6.229 16.214 1.00 94.62 85 THR A CA 1
ATOM 658 C C . THR A 1 85 ? -7.077 7.647 16.069 1.00 94.62 85 THR A C 1
ATOM 660 O O . THR A 1 85 ? -5.963 7.879 15.590 1.00 94.62 85 THR A O 1
ATOM 663 N N . GLN A 1 86 ? -7.892 8.617 16.480 1.00 90.75 86 GLN A N 1
ATOM 664 C CA . GLN A 1 86 ? -7.521 10.030 16.506 1.00 90.75 86 GLN A CA 1
ATOM 665 C C . GLN A 1 86 ? -6.851 10.388 17.844 1.00 90.75 86 GLN A C 1
ATOM 667 O O . GLN A 1 86 ? -6.406 9.515 18.587 1.00 90.75 86 GLN A O 1
ATOM 672 N N . SER A 1 87 ? -6.718 11.680 18.153 1.00 91.69 87 SER A N 1
ATOM 673 C CA . SER A 1 87 ? -6.116 12.140 19.410 1.00 91.69 87 SER A CA 1
ATOM 674 C C . SER A 1 87 ? -6.914 11.753 20.653 1.00 91.69 87 SER A C 1
ATOM 676 O O . SER A 1 87 ? -6.304 11.518 21.691 1.00 91.69 87 SER A O 1
ATOM 678 N N . SER A 1 88 ? -8.243 11.694 20.559 1.00 90.31 88 SER A N 1
ATOM 679 C CA . SER A 1 88 ? -9.122 11.196 21.616 1.00 90.31 88 SER A CA 1
ATOM 680 C C . SER A 1 88 ? -9.555 9.764 21.314 1.00 90.31 88 SER A C 1
ATOM 682 O O . SER A 1 88 ? -9.756 9.384 20.159 1.00 90.31 88 SER A O 1
ATOM 684 N N . VAL A 1 89 ? -9.687 8.966 22.370 1.00 90.56 89 VAL A N 1
ATOM 685 C CA . VAL A 1 89 ? -10.190 7.593 22.303 1.00 90.56 89 VAL A CA 1
ATOM 686 C C . VAL A 1 89 ? -11.552 7.560 23.000 1.00 90.56 89 VAL A C 1
ATOM 688 O O . VAL A 1 89 ? -11.637 8.061 24.123 1.00 90.56 89 VAL A O 1
ATOM 691 N N . PRO A 1 90 ? -12.600 6.998 22.371 1.00 90.88 90 PRO A N 1
ATOM 692 C CA . PRO A 1 90 ? -13.912 6.862 22.991 1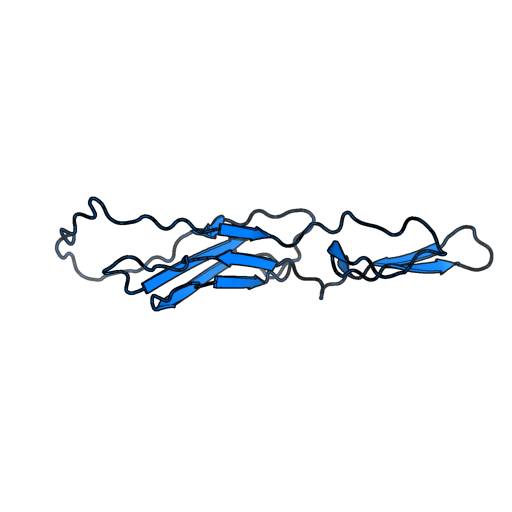.00 90.88 90 PRO A CA 1
ATOM 693 C C . PRO A 1 90 ? -13.850 6.116 24.322 1.00 90.88 90 PRO A C 1
ATOM 695 O O . PRO A 1 90 ? -13.116 5.132 24.471 1.00 90.88 90 PRO A O 1
ATOM 698 N N . PHE A 1 91 ? -14.650 6.565 25.286 1.00 87.25 91 PHE A N 1
ATOM 699 C CA . PHE A 1 91 ? -14.779 5.873 26.561 1.00 87.25 91 PHE A CA 1
ATOM 700 C C . PHE A 1 91 ? -15.315 4.449 26.340 1.00 87.25 91 PHE A C 1
ATOM 702 O O . PHE A 1 91 ? -16.251 4.240 25.574 1.00 87.25 91 PHE A O 1
ATOM 709 N N . GLY A 1 92 ? -14.702 3.462 26.995 1.00 87.50 92 GLY A N 1
ATOM 710 C CA . GLY A 1 92 ? -15.069 2.049 26.847 1.00 87.50 92 GLY A CA 1
ATOM 711 C C . GLY A 1 92 ? -14.413 1.322 25.665 1.00 87.50 92 GLY A C 1
ATOM 712 O O . GLY A 1 92 ? -14.546 0.101 25.569 1.00 87.50 92 GLY A O 1
ATOM 713 N N . LEU A 1 93 ? -13.651 2.007 24.799 1.00 91.75 93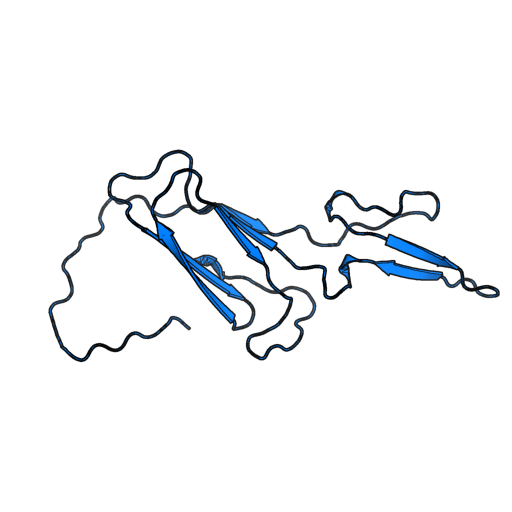 LEU A N 1
ATOM 714 C CA . LEU A 1 93 ? -12.860 1.323 23.774 1.00 91.75 93 LEU A CA 1
ATOM 715 C C . LEU A 1 93 ? -11.675 0.600 24.430 1.00 91.75 93 LEU A C 1
ATOM 717 O O . LEU A 1 93 ? -10.762 1.235 24.949 1.00 91.75 93 LEU A O 1
ATOM 721 N N . ALA A 1 94 ? -11.674 -0.732 24.384 1.00 92.25 94 ALA A N 1
ATOM 722 C CA . ALA A 1 94 ? -10.602 -1.550 24.960 1.00 92.25 94 ALA A CA 1
ATOM 723 C C . ALA A 1 94 ? -9.608 -2.068 23.909 1.00 92.25 94 ALA A C 1
ATOM 725 O O . ALA A 1 94 ? -8.401 -2.140 24.155 1.00 92.25 94 ALA A O 1
ATOM 726 N N . ARG A 1 95 ? -10.109 -2.451 22.730 1.00 94.94 95 ARG A N 1
ATOM 727 C CA . ARG A 1 95 ? -9.326 -3.068 21.656 1.00 94.94 95 ARG A CA 1
ATOM 728 C C . ARG A 1 95 ? -9.745 -2.536 20.296 1.00 94.94 95 ARG A C 1
ATOM 730 O O . ARG A 1 95 ? -10.910 -2.220 20.078 1.00 94.94 95 ARG A O 1
ATOM 737 N N . VAL A 1 96 ? -8.781 -2.490 19.387 1.00 95.69 96 VAL A N 1
ATOM 738 C CA . VAL A 1 96 ? -8.973 -2.163 17.976 1.00 95.69 96 VAL A CA 1
ATOM 739 C C . VAL A 1 96 ? -8.507 -3.349 17.145 1.00 95.69 96 VAL A C 1
ATOM 741 O O . VAL A 1 96 ? -7.400 -3.858 17.333 1.00 95.69 96 VAL A O 1
ATOM 744 N N . HIS A 1 97 ? -9.361 -3.794 16.233 1.00 96.00 97 HIS A N 1
ATOM 745 C CA . HIS A 1 97 ? -9.082 -4.882 15.307 1.00 96.00 97 HIS A CA 1
ATOM 746 C C . HIS A 1 97 ? -8.846 -4.275 13.927 1.00 96.00 97 HIS A C 1
ATOM 748 O O . HIS A 1 97 ? -9.632 -3.445 13.492 1.00 96.00 97 HIS A O 1
ATOM 754 N N . LEU A 1 98 ? -7.755 -4.662 13.271 1.00 96.00 98 LEU A N 1
ATOM 755 C CA . LEU A 1 98 ? -7.454 -4.279 11.898 1.00 96.00 98 LEU A CA 1
ATOM 756 C C . LEU A 1 98 ? -7.443 -5.532 11.032 1.00 96.00 98 LEU A C 1
ATOM 758 O O . LEU A 1 98 ? -6.695 -6.475 11.320 1.00 96.00 98 LEU A O 1
ATOM 762 N N . MET A 1 99 ? -8.221 -5.508 9.955 1.00 95.88 99 MET A N 1
ATOM 763 C CA . MET A 1 99 ? -8.180 -6.509 8.898 1.00 95.88 99 MET A CA 1
ATOM 764 C C . MET A 1 99 ? -7.800 -5.856 7.573 1.00 95.88 99 MET A C 1
ATOM 766 O O . MET A 1 99 ? -8.362 -4.831 7.200 1.00 95.88 99 MET A O 1
ATOM 770 N N . VAL A 1 100 ? -6.848 -6.454 6.857 1.00 96.12 100 VAL A N 1
ATOM 771 C CA . VAL A 1 100 ? -6.447 -6.027 5.510 1.00 96.12 100 VAL A CA 1
ATOM 772 C C . VAL A 1 100 ? -6.445 -7.243 4.596 1.00 96.12 100 VAL A C 1
ATOM 774 O O . VAL A 1 100 ? -5.719 -8.206 4.849 1.00 96.12 100 VAL A O 1
ATOM 777 N N . ALA A 1 101 ? -7.245 -7.193 3.536 1.00 95.56 101 ALA A N 1
ATOM 778 C CA . ALA A 1 101 ? -7.310 -8.229 2.516 1.00 95.56 101 ALA A CA 1
ATOM 779 C C . ALA A 1 101 ? -6.777 -7.706 1.178 1.00 95.56 101 ALA A C 1
ATOM 781 O O . ALA A 1 101 ? -7.233 -6.664 0.711 1.00 95.56 101 ALA A O 1
ATOM 782 N N . VAL A 1 102 ? -5.831 -8.428 0.570 1.00 95.88 102 VAL A N 1
ATOM 783 C CA . VAL A 1 102 ? -5.228 -8.098 -0.736 1.00 95.88 102 VAL A CA 1
ATOM 784 C C . VAL A 1 102 ? -4.950 -9.391 -1.491 1.00 95.88 102 VAL A C 1
ATOM 786 O O . VAL A 1 102 ? -4.260 -10.257 -0.957 1.00 95.88 102 VAL A O 1
ATOM 789 N N . GLU A 1 103 ? -5.473 -9.529 -2.711 1.00 95.06 103 GLU A N 1
ATOM 790 C CA . GLU A 1 103 ? -5.159 -10.648 -3.626 1.00 95.06 103 GLU A CA 1
ATOM 791 C C . GLU A 1 103 ? -5.237 -12.034 -2.950 1.00 95.06 103 GLU A C 1
ATOM 793 O O . GLU A 1 103 ? -4.327 -12.863 -3.008 1.00 95.06 103 GLU A O 1
ATOM 798 N N . GLY A 1 104 ? -6.324 -12.261 -2.204 1.00 92.06 104 GLY A N 1
ATOM 799 C CA . GLY A 1 104 ? -6.583 -13.509 -1.476 1.00 92.06 104 GLY A CA 1
ATOM 800 C C . GLY A 1 104 ? -5.846 -13.665 -0.139 1.00 92.06 104 GLY A C 1
ATOM 801 O O . GLY A 1 104 ? -6.190 -14.555 0.639 1.00 92.06 104 GLY A O 1
ATOM 802 N N . ARG A 1 105 ? -4.879 -12.801 0.187 1.00 92.94 105 ARG A N 1
ATOM 803 C CA . ARG A 1 105 ? -4.220 -12.778 1.501 1.00 92.94 105 ARG A CA 1
ATOM 804 C C . ARG A 1 105 ? -5.071 -12.006 2.494 1.00 92.94 105 ARG A C 1
ATOM 806 O O . ARG A 1 105 ? -5.562 -10.929 2.177 1.00 92.94 105 ARG A O 1
ATOM 813 N N . MET A 1 106 ? -5.194 -12.533 3.710 1.00 93.00 106 MET A N 1
ATOM 814 C CA . MET A 1 106 ? -5.862 -11.868 4.827 1.00 93.00 106 MET A CA 1
ATOM 815 C C . MET A 1 106 ? -4.855 -11.633 5.951 1.00 93.00 106 MET A C 1
ATOM 817 O O . MET A 1 106 ? -4.269 -12.576 6.483 1.00 93.00 106 MET A O 1
ATOM 821 N N . PHE A 1 107 ? -4.666 -10.373 6.324 1.00 94.25 107 PHE A N 1
ATOM 822 C CA . PHE A 1 107 ? -3.869 -9.963 7.469 1.00 94.25 107 PHE A CA 1
ATOM 823 C C . PHE A 1 107 ? -4.794 -9.474 8.579 1.00 94.25 107 PHE A C 1
ATOM 825 O O . PHE A 1 107 ? -5.624 -8.597 8.353 1.00 94.25 107 PHE A O 1
ATOM 832 N N . GLN A 1 108 ? -4.641 -10.022 9.784 1.00 95.19 108 GLN A N 1
ATOM 833 C CA . GLN A 1 108 ? -5.422 -9.624 10.953 1.00 95.19 108 GLN A CA 1
ATOM 834 C C . GLN A 1 108 ? -4.476 -9.250 12.090 1.00 95.19 108 GLN A C 1
ATOM 836 O O . GLN A 1 108 ? -3.557 -10.003 12.419 1.00 95.19 108 GLN A O 1
ATOM 841 N N . LYS A 1 109 ? -4.705 -8.094 12.715 1.00 95.75 109 LYS A N 1
ATOM 842 C CA . LYS A 1 109 ? -3.936 -7.659 13.883 1.00 95.75 109 LYS A CA 1
ATOM 843 C C . LYS A 1 109 ? -4.827 -6.966 14.901 1.00 95.75 109 LYS A C 1
ATOM 845 O O . LYS A 1 109 ? -5.758 -6.250 14.549 1.00 95.75 109 LYS A O 1
ATOM 850 N N . GLN A 1 110 ? -4.529 -7.200 16.172 1.00 96.38 110 GLN A N 1
ATOM 851 C CA . GLN A 1 110 ? -5.239 -6.606 17.297 1.00 96.38 110 GLN A CA 1
ATOM 852 C C . GLN A 1 110 ? -4.315 -5.642 18.028 1.00 96.38 110 GLN A C 1
ATOM 854 O O . GLN A 1 110 ? -3.124 -5.915 18.190 1.00 96.38 110 GLN A O 1
ATOM 859 N N . PHE A 1 111 ? -4.878 -4.533 18.485 1.00 96.56 111 PHE A N 1
ATOM 860 C CA . PHE A 1 111 ? -4.172 -3.505 19.233 1.00 96.56 111 PHE A CA 1
ATOM 861 C C . PHE A 1 111 ? -4.966 -3.141 20.492 1.00 96.56 111 PHE A C 1
ATOM 863 O O . PHE A 1 111 ? -6.200 -3.121 20.448 1.00 96.56 111 PHE A O 1
ATOM 870 N N . PRO A 1 112 ? -4.295 -2.833 21.612 1.00 96.00 112 PRO A N 1
ATOM 871 C CA . PRO A 1 112 ? -4.952 -2.162 22.725 1.00 96.00 112 PRO A CA 1
ATOM 872 C C . PRO A 1 112 ? -5.387 -0.752 22.302 1.00 96.00 112 PRO A C 1
ATOM 874 O O . PRO A 1 112 ? -4.773 -0.136 21.427 1.00 96.00 112 PRO A O 1
ATOM 877 N N . ALA A 1 113 ? -6.447 -0.235 22.921 1.00 94.56 113 ALA A N 1
ATOM 878 C CA . ALA A 1 113 ? -6.900 1.124 22.665 1.00 94.56 113 ALA A CA 1
ATOM 879 C C . ALA A 1 113 ? -5.830 2.146 23.080 1.00 94.56 113 ALA A C 1
ATOM 881 O O . ALA A 1 113 ? -5.322 2.132 24.200 1.00 94.56 113 ALA A O 1
ATOM 882 N N . SER A 1 114 ? -5.469 3.028 22.152 1.00 95.00 114 SER A N 1
ATOM 883 C CA . SER A 1 114 ? -4.437 4.044 22.343 1.00 95.00 114 SER A CA 1
ATOM 884 C C . SER A 1 114 ? -4.750 5.252 21.460 1.00 95.00 114 SER A C 1
ATOM 886 O O . SER A 1 114 ? -5.276 5.056 20.359 1.00 95.00 114 SER A O 1
ATOM 888 N N . PRO A 1 115 ? -4.483 6.493 21.902 1.00 94.69 115 PRO A N 1
ATOM 889 C CA . PRO A 1 115 ? -4.628 7.669 21.053 1.00 94.69 115 PRO A CA 1
ATOM 890 C C . PRO A 1 115 ? -3.585 7.667 19.929 1.00 94.69 115 PRO A C 1
ATOM 892 O O . PRO A 1 115 ? -2.447 7.244 20.117 1.00 94.69 115 PRO A O 1
ATOM 895 N N . ARG A 1 116 ? -3.958 8.193 18.758 1.00 94.62 116 ARG A N 1
ATOM 896 C CA . ARG A 1 116 ? -3.111 8.298 17.553 1.00 94.62 116 ARG A CA 1
ATOM 897 C C . ARG A 1 116 ? -2.539 6.953 17.083 1.00 94.62 116 ARG A C 1
ATOM 899 O O . ARG A 1 116 ? -1.444 6.899 16.517 1.00 94.62 116 ARG A O 1
ATOM 906 N N . LEU A 1 117 ? -3.277 5.868 17.296 1.00 96.38 117 LEU A N 1
ATOM 907 C CA . LEU A 1 117 ? -2.902 4.537 16.845 1.00 96.38 117 LEU A CA 1
ATOM 908 C C . LEU A 1 117 ? -2.874 4.511 15.314 1.00 96.38 117 LEU A C 1
ATOM 910 O O . LEU A 1 117 ? -3.856 4.844 14.649 1.00 96.38 117 LEU A O 1
ATOM 914 N N . SER A 1 118 ? -1.747 4.088 14.749 1.00 96.25 118 SER A N 1
ATOM 915 C CA . SER A 1 118 ? -1.592 3.907 13.308 1.00 96.25 118 SER A CA 1
ATOM 916 C C . SER A 1 118 ? -0.768 2.665 12.997 1.00 96.25 118 SER A C 1
ATOM 918 O O . SER A 1 118 ? 0.044 2.219 13.809 1.00 96.25 118 SER A O 1
ATOM 920 N N . TYR A 1 119 ? -0.998 2.094 11.820 1.00 96.75 119 TYR A N 1
ATOM 921 C CA . TYR A 1 119 ? -0.308 0.909 11.341 1.00 96.75 119 TYR A CA 1
ATOM 922 C C . TYR A 1 119 ? 0.046 1.054 9.862 1.00 96.75 119 TYR A C 1
ATOM 924 O O . TYR A 1 119 ? -0.772 1.503 9.062 1.00 96.75 119 TYR A O 1
ATOM 932 N N . SER A 1 120 ? 1.265 0.656 9.502 1.00 96.81 120 SER A N 1
ATOM 933 C CA . SER A 1 120 ? 1.723 0.600 8.114 1.00 96.81 120 SER A CA 1
ATOM 934 C C . SER A 1 120 ? 1.745 -0.852 7.662 1.00 96.81 120 SER A C 1
ATOM 936 O O . SER A 1 120 ? 2.602 -1.628 8.085 1.00 96.81 120 SER A O 1
ATOM 938 N N . PHE A 1 121 ? 0.794 -1.218 6.812 1.00 96.69 121 PHE A N 1
ATOM 939 C CA . PHE A 1 121 ? 0.769 -2.512 6.151 1.00 96.69 121 PHE A CA 1
ATOM 940 C C . PHE A 1 121 ? 1.662 -2.464 4.908 1.00 96.69 121 PHE A C 1
ATOM 942 O O . PHE A 1 121 ? 1.570 -1.532 4.112 1.00 96.69 121 PHE A O 1
ATOM 949 N N . ILE A 1 122 ? 2.534 -3.457 4.748 1.00 96.44 122 ILE A N 1
ATOM 950 C CA . ILE A 1 122 ? 3.474 -3.553 3.628 1.00 96.44 122 ILE A CA 1
ATOM 951 C C . ILE A 1 122 ? 3.100 -4.792 2.828 1.00 96.44 122 ILE A C 1
ATOM 953 O O . ILE A 1 122 ? 3.082 -5.893 3.380 1.00 96.44 122 ILE A O 1
ATOM 957 N N . TRP A 1 123 ? 2.822 -4.620 1.537 1.00 96.00 123 TRP A N 1
ATOM 958 C CA . TRP A 1 123 ? 2.497 -5.732 0.650 1.00 96.00 123 TRP A CA 1
ATOM 959 C C . TRP A 1 123 ? 3.679 -6.063 -0.255 1.00 96.00 123 TRP A C 1
ATOM 961 O O . TRP A 1 123 ? 4.361 -5.193 -0.790 1.00 96.00 123 TRP A O 1
ATOM 971 N N . ASP A 1 124 ? 3.952 -7.349 -0.429 1.00 95.00 124 ASP A N 1
ATOM 972 C CA . ASP A 1 124 ? 5.110 -7.834 -1.173 1.00 95.00 124 ASP A CA 1
ATOM 973 C C . ASP A 1 124 ? 4.876 -7.966 -2.687 1.00 95.00 124 ASP A C 1
ATOM 975 O O . ASP A 1 124 ? 5.822 -8.342 -3.387 1.00 95.00 124 ASP A O 1
ATOM 979 N N . LYS A 1 125 ? 3.693 -7.565 -3.181 1.00 95.62 125 LYS A N 1
ATOM 980 C CA . LYS A 1 125 ? 3.213 -7.723 -4.568 1.00 95.62 125 LYS A CA 1
ATOM 981 C C . LYS A 1 125 ? 2.957 -9.186 -4.946 1.00 95.62 125 LYS A C 1
ATOM 983 O O . LYS A 1 125 ? 3.164 -9.569 -6.099 1.00 95.62 125 LYS A O 1
ATOM 988 N N . THR A 1 126 ? 2.560 -10.007 -3.972 1.00 95.62 126 THR A N 1
ATOM 989 C CA . THR A 1 126 ? 2.205 -11.410 -4.203 1.00 95.62 126 THR A CA 1
ATOM 990 C C . THR A 1 126 ? 0.809 -11.767 -3.711 1.00 95.62 126 THR A C 1
ATOM 992 O O . THR A 1 126 ? 0.310 -11.186 -2.741 1.00 95.62 126 THR A O 1
ATOM 995 N N . ASP A 1 127 ? 0.193 -12.725 -4.390 1.00 95.62 127 ASP A N 1
ATOM 996 C CA . ASP A 1 127 ? -1.107 -13.284 -4.034 1.00 95.62 127 ASP A CA 1
ATOM 997 C C . ASP A 1 127 ? -1.006 -14.310 -2.885 1.00 95.62 127 ASP A C 1
ATOM 999 O O . ASP A 1 127 ? 0.058 -14.549 -2.302 1.00 95.62 127 ASP A O 1
ATOM 1003 N N . ALA A 1 128 ? -2.132 -14.939 -2.543 1.00 95.75 128 ALA A N 1
ATOM 1004 C CA . ALA A 1 128 ? -2.201 -15.996 -1.530 1.00 95.75 128 ALA A CA 1
ATOM 1005 C C . ALA A 1 128 ? -1.324 -17.228 -1.825 1.00 95.75 128 ALA A C 1
ATOM 1007 O O . ALA A 1 128 ? -0.948 -17.942 -0.895 1.00 95.75 128 ALA A O 1
ATOM 1008 N N . TYR A 1 129 ? -0.969 -17.462 -3.087 1.00 96.19 129 TYR A N 1
ATOM 1009 C CA . TYR A 1 129 ? -0.146 -18.581 -3.544 1.00 96.19 129 TYR A CA 1
ATOM 1010 C C . TYR A 1 129 ? 1.329 -18.194 -3.710 1.00 96.19 129 TYR A C 1
ATOM 1012 O O . TYR A 1 129 ? 2.116 -18.967 -4.255 1.00 96.19 129 TYR A O 1
ATOM 1020 N N . SER A 1 130 ? 1.727 -17.017 -3.211 1.00 94.06 130 SER A N 1
ATOM 1021 C CA . SER A 1 130 ? 3.074 -16.449 -3.364 1.00 94.06 130 SER A CA 1
ATOM 1022 C C . SER A 1 130 ? 3.476 -16.185 -4.823 1.00 94.06 130 SER A C 1
ATOM 1024 O O . SER A 1 130 ? 4.666 -16.084 -5.136 1.00 94.06 130 SER A O 1
ATOM 1026 N N . GLN A 1 131 ? 2.505 -16.050 -5.726 1.00 95.31 131 GLN A N 1
ATOM 1027 C CA . GLN A 1 131 ? 2.727 -15.674 -7.119 1.00 95.31 131 GLN A CA 1
ATOM 1028 C C . GLN A 1 131 ? 2.736 -14.156 -7.266 1.00 95.31 131 GLN A C 1
ATOM 1030 O O . GLN A 1 131 ? 2.083 -13.436 -6.514 1.00 95.31 131 GLN A O 1
ATOM 1035 N N . ARG A 1 132 ? 3.509 -13.642 -8.230 1.00 95.06 132 ARG A N 1
ATOM 1036 C CA . ARG A 1 132 ? 3.620 -12.196 -8.462 1.00 95.06 132 ARG A CA 1
ATOM 1037 C C . ARG A 1 132 ? 2.336 -11.651 -9.077 1.00 95.06 132 ARG A C 1
ATOM 1039 O O . ARG A 1 132 ? 1.885 -12.154 -10.100 1.00 95.06 132 ARG A O 1
ATOM 1046 N N . VAL A 1 133 ? 1.833 -10.566 -8.500 1.00 96.19 133 VAL A N 1
ATOM 1047 C CA . VAL A 1 133 ? 0.701 -9.803 -9.031 1.00 96.19 133 VAL A CA 1
ATOM 1048 C C . VAL A 1 133 ? 1.232 -8.594 -9.796 1.00 96.19 133 VAL A C 1
ATOM 1050 O O . VAL A 1 133 ? 2.154 -7.909 -9.344 1.00 96.19 133 VAL A O 1
ATOM 1053 N N . TYR A 1 134 ? 0.659 -8.344 -10.970 1.00 94.69 134 TYR A N 1
ATOM 1054 C CA . TYR A 1 134 ? 1.078 -7.285 -11.884 1.00 94.69 134 TYR A CA 1
ATOM 1055 C C . TYR A 1 134 ? -0.015 -6.225 -12.024 1.00 94.69 134 TYR A C 1
ATOM 1057 O O . TYR A 1 134 ? -1.200 -6.539 -11.994 1.00 94.69 134 TYR A O 1
ATOM 1065 N N . GLY A 1 135 ? 0.388 -4.969 -12.228 1.00 94.19 135 GLY A N 1
ATOM 1066 C CA . GLY A 1 135 ? -0.543 -3.854 -12.398 1.00 94.19 135 GLY A CA 1
ATOM 1067 C C . GLY A 1 135 ? -1.033 -3.280 -11.068 1.00 94.19 135 GLY A C 1
ATOM 1068 O O . GLY A 1 135 ? -0.225 -2.982 -10.187 1.00 94.19 135 GLY A O 1
ATOM 1069 N N . LEU A 1 136 ? -2.345 -3.071 -10.962 1.00 94.62 136 LEU A N 1
ATOM 1070 C CA . LEU A 1 136 ? -3.007 -2.513 -9.784 1.00 94.62 136 LEU A CA 1
ATOM 1071 C C . LEU A 1 136 ? -3.773 -3.614 -9.050 1.00 94.62 136 LEU A C 1
ATOM 1073 O O . LEU A 1 136 ? -4.334 -4.498 -9.687 1.00 94.62 136 LEU A O 1
ATOM 1077 N N . ALA A 1 137 ? -3.812 -3.517 -7.725 1.00 94.69 137 ALA A N 1
ATOM 1078 C CA . ALA A 1 137 ? -4.548 -4.426 -6.855 1.00 94.69 137 ALA A CA 1
ATOM 1079 C C . ALA A 1 137 ? -5.404 -3.619 -5.879 1.00 94.69 137 ALA A C 1
ATOM 1081 O O . ALA A 1 137 ? -5.004 -2.537 -5.436 1.00 94.69 137 ALA A O 1
ATOM 1082 N N . GLU A 1 138 ? -6.568 -4.158 -5.533 1.00 94.38 138 GLU A N 1
ATOM 1083 C CA . GLU A 1 138 ? -7.467 -3.555 -4.557 1.00 94.38 138 GLU A CA 1
ATOM 1084 C C . GLU A 1 138 ? -7.221 -4.148 -3.166 1.00 94.38 138 GLU A C 1
ATOM 1086 O O . GLU A 1 138 ? -7.037 -5.355 -2.996 1.00 94.38 138 GLU A O 1
ATOM 1091 N N . ALA A 1 139 ? -7.217 -3.276 -2.158 1.00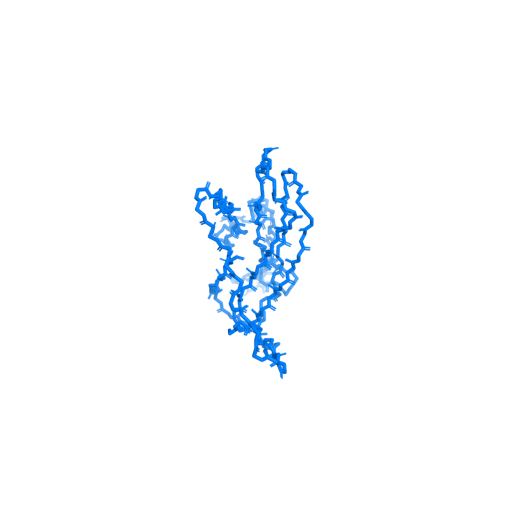 94.38 139 ALA A N 1
ATOM 1092 C CA . ALA A 1 139 ? -7.096 -3.660 -0.763 1.00 94.38 139 ALA A CA 1
ATOM 1093 C C . ALA A 1 139 ? -8.388 -3.322 -0.021 1.00 94.38 139 ALA A C 1
ATOM 1095 O O . ALA A 1 139 ? -8.819 -2.169 -0.014 1.00 94.38 139 ALA A O 1
ATOM 1096 N N . VAL A 1 140 ? -8.968 -4.308 0.660 1.00 91.75 140 VAL A N 1
ATOM 1097 C CA . VAL A 1 140 ? -10.155 -4.110 1.497 1.00 91.75 140 VAL A CA 1
ATOM 1098 C C . VAL A 1 140 ? -9.726 -4.070 2.959 1.00 91.75 140 VAL A C 1
ATOM 1100 O O . VAL A 1 140 ? -9.162 -5.037 3.474 1.00 91.75 140 VAL A O 1
ATOM 1103 N N . GLY A 1 141 ? -9.984 -2.940 3.619 1.00 80.94 141 GLY A N 1
ATOM 1104 C CA . GLY A 1 141 ? -9.733 -2.734 5.044 1.00 80.94 141 GLY A CA 1
ATOM 1105 C C . GLY A 1 141 ? -11.037 -2.682 5.835 1.00 80.94 141 GLY A C 1
ATOM 1106 O O . GLY A 1 141 ? -11.963 -1.978 5.430 1.00 80.94 141 GLY A O 1
ATOM 1107 N N . ARG A 1 142 ? -11.114 -3.417 6.945 1.00 73.25 142 ARG A N 1
ATOM 1108 C CA . ARG A 1 142 ? -12.218 -3.348 7.914 1.00 73.25 142 ARG A CA 1
ATOM 1109 C C . ARG A 1 142 ? -11.680 -3.208 9.331 1.00 73.25 142 ARG A C 1
ATOM 1111 O O . ARG A 1 142 ? -10.589 -3.768 9.606 1.00 73.25 142 ARG A O 1
#

InterPro domains:
  IPR051216 Teneurin [PTHR11219] (1-141)
  IPR057627 Teneurin 1-4-like, FN-plug domain [PF24329] (79-140)